Protein AF-A0A2W4BHL8-F1 (afdb_monomer_lite)

Organism: NCBI:txid1077675

Sequence (116 aa):
MKYELFATLYAEAQEYSNAEMYISERGWQEWMNNYPEKQLGHILSSIYDLAISSIKEIRESRKISRAAFSRMYNIPIRTLEDWDTEKRKIADYNKMLIAYTFFMNDFLGKGGEKNE

Secondary structure (DSSP, 8-state):
--HHHHHHHHHHHTT-SSHHHHHHTT---GGGGGS-HHHHHHHHHHHHHHHHS-HHHHHHHTT--HHHHHHHHT--HHHHHHHHTTSSPPPHHHHHHHHHHHHHHHHHHTT-----

pLDDT: mean 91.1, std 14.05, range [33.81, 98.19]

Radius of gyration: 15.28 Å; chains: 1; bounding box: 36×21×46 Å

Foldseek 3Di:
DDLVVLVVLLVQLLVDPDLVCSLVVPPDDPVCVVDDPVCSSVLSNLSNCLSPDFPVCLCVVVVHDLVNVCVVVVNDSVVVVCRVVVVDPDDSVVSSVVSVVSSCCVVVVVVPPPDD

Structure (mmCIF, N/CA/C/O backbone):
data_AF-A0A2W4BHL8-F1
#
_entry.id   AF-A0A2W4BHL8-F1
#
loop_
_atom_site.group_PDB
_atom_site.id
_atom_site.type_symbol
_atom_site.label_atom_id
_atom_site.label_alt_id
_atom_site.label_comp_id
_atom_site.label_asym_id
_atom_site.label_entity_id
_atom_site.label_seq_id
_atom_site.pdbx_PDB_ins_code
_atom_site.Cartn_x
_atom_site.Cartn_y
_atom_site.Cartn_z
_atom_site.occupancy
_atom_site.B_iso_or_equiv
_atom_site.auth_seq_id
_atom_site.auth_comp_id
_atom_site.auth_asym_id
_atom_site.auth_atom_id
_atom_site.pdbx_PDB_model_num
ATOM 1 N N . MET A 1 1 ? 0.677 -6.159 -13.383 1.00 90.69 1 MET A N 1
ATOM 2 C CA . MET A 1 1 ? 1.855 -6.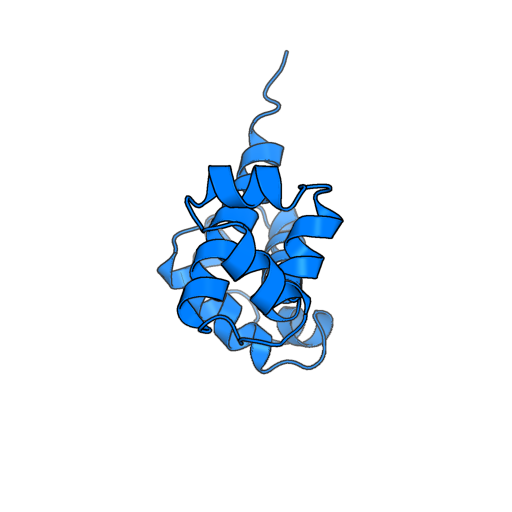747 -12.708 1.00 90.69 1 MET A CA 1
ATOM 3 C C . MET A 1 1 ? 1.463 -8.007 -11.958 1.00 90.69 1 MET A C 1
ATOM 5 O O . MET A 1 1 ? 0.404 -8.006 -11.341 1.00 90.69 1 MET A O 1
ATOM 9 N N . LYS A 1 2 ? 2.272 -9.075 -12.020 1.00 94.56 2 LYS A N 1
ATOM 10 C CA . LYS A 1 2 ? 2.059 -10.279 -11.193 1.00 94.56 2 LYS A CA 1
ATOM 11 C C . LYS A 1 2 ? 2.385 -9.982 -9.724 1.00 94.56 2 LYS A C 1
ATOM 13 O O . LYS A 1 2 ? 3.263 -9.163 -9.463 1.00 94.56 2 LYS A O 1
ATOM 18 N N . TYR A 1 3 ? 1.707 -10.661 -8.798 1.00 96.56 3 TYR A N 1
ATOM 19 C CA . TYR A 1 3 ? 1.900 -10.457 -7.358 1.00 96.56 3 TYR A CA 1
ATOM 20 C C . TYR A 1 3 ? 3.340 -10.719 -6.904 1.00 96.56 3 TYR A C 1
ATOM 22 O O . TYR A 1 3 ? 3.876 -9.920 -6.156 1.00 96.56 3 TYR A O 1
ATOM 30 N N . GLU A 1 4 ? 3.983 -11.780 -7.397 1.00 97.12 4 GLU A N 1
ATOM 31 C CA . GLU A 1 4 ? 5.368 -12.128 -7.032 1.00 97.12 4 GLU A CA 1
ATOM 32 C C . GLU A 1 4 ? 6.338 -10.975 -7.311 1.00 97.12 4 GLU A C 1
ATOM 34 O O . GLU A 1 4 ? 7.076 -10.557 -6.427 1.00 97.12 4 GLU A O 1
ATOM 39 N N . LEU A 1 5 ? 6.260 -10.396 -8.515 1.00 97.12 5 LEU A N 1
ATOM 40 C CA . LEU A 1 5 ? 7.067 -9.235 -8.880 1.00 97.12 5 LEU A CA 1
ATOM 41 C C . LEU A 1 5 ? 6.739 -8.026 -7.996 1.00 97.12 5 LEU A C 1
ATOM 43 O O . LEU A 1 5 ? 7.649 -7.369 -7.509 1.00 97.12 5 LEU A O 1
ATOM 47 N N . PHE A 1 6 ? 5.454 -7.746 -7.758 1.00 97.94 6 PHE A N 1
ATOM 48 C CA . PHE A 1 6 ? 5.060 -6.664 -6.855 1.00 97.94 6 PHE A CA 1
ATOM 49 C C . PHE A 1 6 ? 5.627 -6.867 -5.446 1.00 97.94 6 PHE A C 1
ATOM 51 O O . PHE A 1 6 ? 6.153 -5.924 -4.876 1.00 97.94 6 PHE A O 1
ATOM 58 N N . ALA A 1 7 ? 5.548 -8.081 -4.898 1.00 98.19 7 ALA A N 1
ATOM 59 C CA . ALA A 1 7 ? 6.024 -8.400 -3.558 1.00 98.19 7 ALA A CA 1
ATOM 60 C C . ALA A 1 7 ? 7.540 -8.195 -3.430 1.00 98.19 7 ALA A C 1
ATOM 62 O O . ALA A 1 7 ? 7.987 -7.602 -2.452 1.00 98.19 7 ALA A O 1
ATOM 63 N N . THR A 1 8 ? 8.318 -8.609 -4.436 1.00 97.88 8 THR A N 1
ATOM 64 C CA . THR A 1 8 ? 9.761 -8.330 -4.497 1.00 97.88 8 THR A CA 1
ATOM 65 C C . THR A 1 8 ? 10.033 -6.828 -4.526 1.00 97.88 8 THR A C 1
ATOM 67 O O . THR A 1 8 ? 10.762 -6.323 -3.679 1.00 97.88 8 THR A O 1
ATOM 70 N N . LEU A 1 9 ? 9.395 -6.098 -5.447 1.00 97.62 9 LEU A N 1
ATOM 71 C CA . LEU A 1 9 ? 9.578 -4.651 -5.588 1.00 97.62 9 LEU A CA 1
ATOM 72 C C . LEU A 1 9 ? 9.163 -3.885 -4.324 1.00 97.62 9 LEU A C 1
ATOM 74 O O . LEU A 1 9 ? 9.819 -2.910 -3.962 1.00 97.62 9 LEU A O 1
ATOM 78 N N . TYR A 1 10 ? 8.087 -4.325 -3.673 1.00 98.12 10 TYR A N 1
ATOM 79 C CA . TYR A 1 10 ? 7.559 -3.768 -2.433 1.00 98.12 10 TYR A CA 1
ATOM 80 C C . TYR A 1 10 ? 8.531 -3.987 -1.274 1.00 98.12 10 TYR A C 1
ATOM 82 O O . TYR A 1 10 ? 8.825 -3.036 -0.563 1.00 98.12 10 TYR A O 1
ATOM 90 N N . ALA A 1 11 ? 9.043 -5.209 -1.094 1.00 97.62 11 ALA A N 1
ATOM 91 C CA . ALA A 1 11 ? 9.997 -5.519 -0.031 1.00 97.62 11 ALA A CA 1
ATOM 92 C C . ALA A 1 11 ? 11.301 -4.734 -0.214 1.00 97.62 11 ALA A C 1
ATOM 94 O O . ALA A 1 11 ? 11.771 -4.101 0.724 1.00 97.62 11 ALA A O 1
ATOM 95 N N . GLU A 1 12 ? 11.828 -4.693 -1.440 1.00 96.75 12 GLU A N 1
ATOM 96 C CA . GLU A 1 12 ? 13.012 -3.895 -1.766 1.00 96.75 12 GLU A CA 1
ATOM 97 C C . GLU A 1 12 ? 12.786 -2.414 -1.452 1.00 96.75 12 GLU A C 1
ATOM 99 O O . GLU A 1 12 ? 13.661 -1.790 -0.872 1.00 96.75 12 GLU A O 1
ATOM 104 N N . ALA A 1 13 ? 11.610 -1.854 -1.759 1.00 97.56 13 ALA A N 1
ATOM 105 C CA . ALA A 1 13 ? 11.305 -0.452 -1.473 1.00 97.56 13 ALA A CA 1
ATOM 106 C C . ALA A 1 13 ? 11.388 -0.092 0.020 1.00 97.56 13 ALA A C 1
ATOM 108 O O . ALA A 1 13 ? 11.686 1.056 0.342 1.00 97.56 13 ALA A O 1
ATOM 109 N N . GLN A 1 14 ? 11.156 -1.048 0.927 1.00 96.31 14 GLN A N 1
ATOM 110 C CA . GLN A 1 14 ? 11.241 -0.816 2.374 1.00 96.31 14 GLN A CA 1
ATOM 111 C C . GLN A 1 14 ? 12.682 -0.617 2.868 1.00 96.31 14 GLN A C 1
ATOM 113 O O . GLN A 1 14 ? 12.871 -0.065 3.949 1.00 96.31 14 GLN A O 1
ATOM 118 N N . GLU A 1 15 ? 13.680 -1.023 2.080 1.00 96.06 15 GLU A N 1
ATOM 119 C CA . GLU A 1 15 ? 15.107 -0.865 2.395 1.00 96.06 15 GLU A CA 1
ATOM 120 C C . GLU A 1 15 ? 15.654 0.517 1.994 1.00 96.06 15 GLU A C 1
ATOM 122 O O . GLU A 1 15 ? 16.781 0.876 2.337 1.00 96.06 15 GLU A O 1
ATOM 127 N N . TYR A 1 16 ? 14.860 1.316 1.275 1.00 95.88 16 TYR A N 1
ATOM 128 C CA . TYR A 1 16 ? 15.252 2.636 0.792 1.00 95.88 16 TYR A CA 1
ATOM 129 C C . TYR A 1 16 ? 14.668 3.757 1.651 1.00 95.88 16 TYR A C 1
ATOM 131 O O . TYR A 1 16 ? 13.541 3.692 2.132 1.00 95.88 16 TYR A O 1
ATOM 139 N N . SER A 1 17 ? 15.435 4.840 1.796 1.00 92.38 17 SER A N 1
ATOM 140 C CA . SER A 1 17 ? 15.013 6.027 2.555 1.00 92.38 17 SER A CA 1
ATOM 141 C C . SER A 1 17 ? 14.111 6.981 1.765 1.00 92.38 17 SER A C 1
ATOM 143 O O . SER A 1 17 ? 13.411 7.801 2.361 1.00 92.38 17 SER A O 1
ATOM 145 N N . ASN A 1 18 ? 14.156 6.922 0.431 1.00 94.75 18 ASN A N 1
ATOM 146 C CA . ASN A 1 18 ? 13.373 7.775 -0.457 1.00 94.75 18 ASN A CA 1
ATOM 147 C C . ASN A 1 18 ? 13.136 7.109 -1.826 1.00 94.75 18 ASN A C 1
ATOM 149 O O . ASN A 1 18 ? 13.904 6.247 -2.261 1.00 94.75 18 ASN A O 1
ATOM 153 N N . ALA A 1 19 ? 12.081 7.554 -2.515 1.00 94.81 19 ALA A N 1
ATOM 154 C CA . ALA A 1 19 ? 11.664 7.009 -3.805 1.00 94.81 19 ALA A CA 1
ATOM 155 C C . ALA A 1 19 ? 12.699 7.229 -4.921 1.00 94.81 19 ALA A C 1
ATOM 157 O O . ALA A 1 19 ? 12.844 6.383 -5.799 1.00 94.81 19 ALA A O 1
ATOM 158 N N . GLU A 1 20 ? 13.425 8.348 -4.901 1.00 94.69 20 GLU A N 1
ATOM 159 C CA . GLU A 1 20 ? 14.403 8.685 -5.941 1.00 94.69 20 GLU A CA 1
ATOM 160 C C . GLU A 1 20 ? 15.578 7.699 -5.945 1.00 94.69 20 GLU A C 1
ATOM 162 O O . GLU A 1 20 ? 15.948 7.178 -6.999 1.00 94.69 20 GLU A O 1
ATOM 167 N N . MET A 1 21 ? 16.105 7.361 -4.766 1.00 95.00 21 MET A N 1
ATOM 168 C CA . MET A 1 21 ? 17.152 6.349 -4.604 1.00 95.00 21 MET A CA 1
ATOM 169 C C . MET A 1 21 ? 16.655 4.965 -5.047 1.00 95.00 21 MET A C 1
ATOM 171 O O . MET A 1 21 ? 17.313 4.297 -5.840 1.00 95.00 21 MET A O 1
ATOM 175 N N . TYR A 1 22 ? 15.443 4.582 -4.630 1.00 96.50 22 TYR A N 1
ATOM 176 C CA . TYR A 1 22 ? 14.810 3.316 -5.023 1.00 96.50 22 TYR A CA 1
ATOM 177 C C . TYR A 1 22 ? 14.640 3.168 -6.546 1.00 96.50 22 TYR A C 1
ATOM 179 O O . TYR A 1 22 ? 14.814 2.080 -7.100 1.00 96.50 22 TYR A O 1
ATOM 187 N N . ILE A 1 23 ? 14.280 4.256 -7.233 1.00 95.00 23 ILE A N 1
ATOM 188 C CA . ILE A 1 23 ? 14.069 4.265 -8.685 1.00 95.00 23 ILE A CA 1
ATOM 189 C C . ILE A 1 23 ? 15.404 4.285 -9.437 1.00 95.00 23 ILE A C 1
ATOM 191 O O . ILE A 1 23 ? 15.570 3.538 -10.400 1.00 95.00 23 ILE A O 1
ATOM 195 N N . SER A 1 24 ? 16.343 5.136 -9.019 1.00 91.94 24 SER A N 1
ATOM 196 C CA . SER A 1 24 ? 17.595 5.367 -9.750 1.00 91.94 24 SER A CA 1
ATOM 197 C C . SER A 1 24 ? 18.573 4.194 -9.666 1.00 91.94 24 SER A C 1
ATOM 199 O O . SER A 1 24 ? 19.184 3.850 -10.677 1.00 91.94 24 SER A O 1
ATOM 201 N N . GLU A 1 25 ? 18.689 3.531 -8.512 1.00 93.31 25 GLU A N 1
ATOM 202 C CA . GLU A 1 25 ? 19.647 2.431 -8.321 1.00 93.31 25 GLU A CA 1
ATOM 203 C C . GLU A 1 25 ? 19.239 1.118 -9.005 1.00 93.31 25 GLU A C 1
ATOM 205 O O . GLU A 1 25 ? 20.083 0.255 -9.245 1.00 93.31 25 GLU A O 1
ATOM 210 N N . ARG A 1 26 ? 17.958 0.952 -9.355 1.00 91.12 26 ARG A N 1
ATOM 211 C CA . ARG A 1 26 ? 17.434 -0.308 -9.906 1.00 91.12 26 ARG A CA 1
ATOM 212 C C . ARG A 1 26 ? 17.947 -0.628 -11.313 1.00 91.12 26 ARG A C 1
ATOM 214 O O . ARG A 1 26 ? 18.114 -1.802 -11.646 1.00 91.12 26 ARG A O 1
ATOM 221 N N . GLY A 1 27 ? 18.142 0.396 -12.144 1.00 91.06 27 GLY A N 1
ATOM 222 C CA . GLY A 1 27 ? 18.435 0.229 -13.571 1.00 91.06 27 GLY A CA 1
ATOM 223 C C . GLY A 1 27 ? 17.318 -0.478 -14.360 1.00 91.06 27 GLY A C 1
ATOM 224 O O . GLY A 1 27 ? 16.221 -0.718 -13.853 1.00 91.06 27 GLY A O 1
ATOM 225 N N . TRP A 1 28 ? 17.591 -0.803 -15.630 1.00 93.50 28 TRP A N 1
ATOM 226 C CA . TRP A 1 28 ? 16.643 -1.517 -16.497 1.00 93.50 28 TRP A CA 1
ATOM 227 C C . TRP A 1 28 ? 16.557 -3.006 -16.137 1.00 93.50 28 TRP A C 1
ATOM 229 O O . TRP A 1 28 ? 17.578 -3.657 -15.924 1.00 93.50 28 TRP A O 1
ATOM 239 N N . GLN A 1 29 ? 15.345 -3.565 -16.113 1.00 94.31 29 GLN A N 1
ATOM 240 C CA . GLN A 1 29 ? 15.090 -4.977 -15.800 1.00 94.31 29 GLN A CA 1
ATOM 241 C C . GLN A 1 29 ? 14.103 -5.589 -16.804 1.00 94.31 29 GLN A C 1
ATOM 243 O O . GLN A 1 29 ? 13.211 -4.904 -17.292 1.00 94.31 29 GLN A O 1
ATOM 248 N N . GLU A 1 30 ? 14.196 -6.896 -17.066 1.00 95.06 30 GLU A N 1
ATOM 249 C CA . GLU A 1 30 ? 13.383 -7.584 -18.090 1.00 95.06 30 GLU A CA 1
ATOM 250 C C . GLU A 1 30 ? 11.870 -7.376 -17.946 1.00 95.06 30 GLU A C 1
ATOM 252 O O . GLU A 1 30 ? 11.142 -7.259 -18.932 1.00 95.06 30 GLU A O 1
ATOM 257 N N . TRP A 1 31 ? 11.363 -7.289 -16.714 1.00 94.69 31 TRP A N 1
ATOM 258 C CA . TRP A 1 31 ? 9.935 -7.073 -16.499 1.00 94.69 31 TRP A CA 1
ATOM 259 C C . TRP A 1 31 ? 9.458 -5.702 -16.997 1.00 94.69 31 TRP A C 1
ATOM 261 O O . TRP A 1 31 ? 8.272 -5.576 -17.316 1.00 94.69 31 TRP A O 1
ATOM 271 N N . MET A 1 32 ? 10.351 -4.707 -17.085 1.00 95.19 32 MET A N 1
ATOM 272 C CA . MET A 1 32 ? 10.050 -3.347 -17.544 1.00 95.19 32 MET A CA 1
ATOM 273 C C . MET A 1 32 ? 9.627 -3.326 -19.012 1.00 95.19 32 MET A C 1
ATOM 275 O O . MET A 1 32 ? 8.768 -2.530 -19.374 1.00 95.19 32 MET A O 1
ATOM 279 N N . ASN A 1 33 ? 10.109 -4.282 -19.815 1.00 95.00 33 ASN A N 1
ATOM 280 C CA . ASN A 1 33 ? 9.715 -4.462 -21.217 1.00 95.00 33 ASN A CA 1
ATOM 281 C C . ASN A 1 33 ? 8.198 -4.696 -21.392 1.00 95.00 33 ASN A C 1
ATOM 283 O O . ASN A 1 33 ? 7.663 -4.518 -22.482 1.00 95.00 33 ASN A O 1
ATOM 287 N N . ASN A 1 34 ? 7.487 -5.086 -20.325 1.00 93.81 34 ASN A N 1
ATOM 288 C CA . ASN A 1 34 ? 6.038 -5.308 -20.351 1.00 93.81 34 ASN A CA 1
ATOM 289 C C . ASN A 1 34 ? 5.211 -4.034 -20.103 1.00 93.81 34 ASN A C 1
ATOM 291 O O . ASN A 1 34 ? 3.982 -4.110 -20.065 1.00 93.81 34 ASN A O 1
ATOM 295 N N . TYR A 1 35 ? 5.857 -2.885 -19.891 1.00 91.75 35 TYR A N 1
ATOM 296 C CA . TYR A 1 35 ? 5.199 -1.618 -19.585 1.00 91.75 35 TYR A CA 1
ATOM 297 C C . TYR A 1 35 ? 5.760 -0.486 -20.454 1.00 91.75 35 TYR A C 1
ATOM 299 O O . TYR A 1 35 ? 6.932 -0.512 -20.822 1.00 91.75 35 TYR A O 1
ATOM 307 N N . PRO A 1 36 ? 4.961 0.550 -20.765 1.00 92.88 36 PRO A N 1
ATOM 308 C CA . PRO A 1 36 ? 5.481 1.743 -21.422 1.00 92.88 36 PRO A CA 1
ATOM 309 C C . PRO A 1 36 ? 6.543 2.428 -20.555 1.00 92.88 36 PRO A C 1
ATOM 311 O O . PRO A 1 36 ? 6.284 2.700 -19.384 1.00 92.88 36 PRO A O 1
ATOM 314 N N . GLU A 1 37 ? 7.684 2.798 -21.141 1.00 91.12 37 GLU A N 1
ATOM 315 C CA . GLU A 1 37 ? 8.8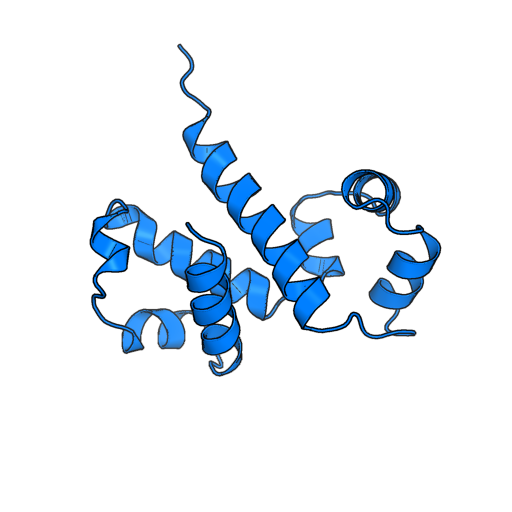05 3.442 -20.434 1.00 91.12 37 GLU A CA 1
ATOM 316 C C . GLU A 1 37 ? 8.358 4.660 -19.610 1.00 91.12 37 GLU A C 1
ATOM 318 O O . GLU A 1 37 ? 8.663 4.779 -18.424 1.00 91.12 37 GLU A O 1
ATOM 323 N N . LYS A 1 38 ? 7.493 5.497 -20.197 1.00 91.25 38 LYS A N 1
ATOM 324 C CA . LYS A 1 38 ? 6.899 6.675 -19.543 1.00 91.25 38 LYS A CA 1
ATOM 325 C C . LYS A 1 38 ? 6.092 6.371 -18.269 1.00 91.25 38 LYS A C 1
ATOM 327 O O . LYS A 1 38 ? 5.799 7.285 -17.507 1.00 91.25 38 LYS A O 1
ATOM 332 N N . GLN A 1 39 ? 5.670 5.123 -18.054 1.00 91.88 39 GLN A N 1
ATOM 333 C CA . GLN A 1 39 ? 4.915 4.700 -16.870 1.00 91.88 39 GLN A CA 1
ATOM 334 C C . GLN A 1 39 ? 5.802 4.068 -15.793 1.00 91.88 39 GLN A C 1
ATOM 336 O O . GLN A 1 39 ? 5.360 3.973 -14.650 1.00 91.88 39 GLN A O 1
ATOM 341 N N . LEU A 1 40 ? 7.034 3.657 -16.111 1.00 93.31 40 LEU A N 1
ATOM 342 C CA . LEU A 1 40 ? 7.893 2.906 -15.188 1.00 93.31 40 LEU A CA 1
ATOM 343 C C . LEU A 1 40 ? 8.196 3.686 -13.906 1.00 93.31 40 LEU A C 1
ATOM 345 O O . LEU A 1 40 ? 8.031 3.145 -12.814 1.00 93.31 40 LEU A O 1
ATOM 349 N N . GLY A 1 41 ? 8.546 4.971 -14.026 1.00 93.50 41 GLY A N 1
ATOM 350 C CA . GLY A 1 41 ? 8.784 5.832 -12.863 1.00 93.50 41 GLY A CA 1
ATOM 351 C C . GLY A 1 41 ? 7.554 5.942 -11.958 1.00 93.50 41 GLY A C 1
ATOM 352 O O . GLY A 1 41 ? 7.661 5.806 -10.742 1.00 93.50 41 GLY A O 1
ATOM 353 N N . HIS A 1 42 ? 6.362 6.083 -12.545 1.00 93.38 42 HIS A N 1
ATOM 354 C CA . HIS A 1 42 ? 5.108 6.117 -11.789 1.00 93.38 42 HIS A CA 1
ATOM 355 C C . HIS A 1 42 ? 4.781 4.779 -11.121 1.00 93.38 42 HIS A C 1
ATOM 357 O O . HIS A 1 42 ? 4.301 4.774 -9.989 1.00 93.38 42 HIS A O 1
ATOM 363 N N . ILE A 1 43 ? 5.035 3.653 -11.795 1.00 94.94 43 ILE A N 1
ATOM 364 C CA . ILE A 1 43 ? 4.841 2.310 -11.235 1.00 94.94 43 ILE A CA 1
ATOM 365 C C . ILE A 1 43 ? 5.722 2.128 -9.999 1.00 94.94 43 ILE A C 1
ATOM 367 O O . ILE A 1 43 ? 5.216 1.760 -8.941 1.00 94.94 43 ILE A O 1
ATOM 371 N N . LEU A 1 44 ? 7.017 2.425 -10.124 1.00 96.00 44 LEU A N 1
ATOM 372 C CA . LEU A 1 44 ? 7.979 2.275 -9.035 1.00 96.00 44 LEU A CA 1
ATOM 373 C C . LEU A 1 44 ? 7.678 3.236 -7.880 1.00 96.00 44 LEU A C 1
ATOM 375 O O . LEU A 1 44 ? 7.632 2.799 -6.734 1.00 96.00 44 LEU A O 1
ATOM 379 N N . SER A 1 45 ? 7.378 4.505 -8.172 1.00 95.69 45 SER A N 1
ATOM 380 C CA . SER A 1 45 ? 6.961 5.473 -7.149 1.00 95.69 45 SER A CA 1
ATOM 381 C C . SER A 1 45 ? 5.706 5.007 -6.411 1.00 95.69 45 SER A C 1
ATOM 383 O O . SER A 1 45 ? 5.664 5.057 -5.190 1.00 95.69 45 SER A O 1
ATOM 385 N N . SER A 1 46 ? 4.708 4.481 -7.129 1.00 95.69 46 SER A N 1
ATOM 386 C CA . SER A 1 46 ? 3.470 3.992 -6.504 1.00 95.69 46 SER A CA 1
ATOM 387 C C . SER A 1 46 ? 3.726 2.794 -5.587 1.00 95.69 46 SER A C 1
ATOM 389 O O . SER A 1 46 ? 3.119 2.696 -4.523 1.00 95.69 46 SER A O 1
ATOM 391 N N . ILE A 1 47 ? 4.613 1.874 -5.985 1.00 97.06 47 ILE A N 1
ATOM 392 C CA . ILE A 1 47 ? 5.012 0.733 -5.148 1.00 97.06 47 ILE A CA 1
ATOM 393 C C . ILE A 1 47 ? 5.734 1.223 -3.893 1.00 97.06 47 ILE A C 1
ATOM 395 O O . ILE A 1 47 ? 5.405 0.767 -2.799 1.00 97.06 47 ILE A O 1
ATOM 399 N N . TYR A 1 48 ? 6.661 2.171 -4.041 1.00 97.62 48 TYR A N 1
ATOM 400 C CA . TYR A 1 48 ? 7.372 2.772 -2.919 1.00 97.62 48 TYR A CA 1
ATOM 401 C C . TYR A 1 48 ? 6.407 3.431 -1.926 1.00 97.62 48 TYR A C 1
ATOM 403 O O . TYR A 1 48 ? 6.421 3.099 -0.741 1.00 97.62 48 TYR A O 1
ATOM 411 N N . ASP A 1 49 ? 5.501 4.285 -2.412 1.00 96.88 49 ASP A N 1
ATOM 412 C CA . ASP A 1 49 ? 4.524 4.984 -1.572 1.00 96.88 49 ASP A CA 1
ATOM 413 C C . ASP A 1 49 ? 3.646 3.997 -0.793 1.00 96.88 49 ASP A C 1
ATOM 415 O O . ASP A 1 49 ? 3.390 4.178 0.398 1.00 96.88 49 ASP A O 1
ATOM 419 N N . LEU A 1 50 ? 3.214 2.912 -1.440 1.00 97.38 50 LEU A N 1
ATOM 420 C CA . LEU A 1 50 ? 2.453 1.841 -0.797 1.00 97.38 50 LEU A CA 1
ATOM 421 C C . LEU A 1 50 ? 3.280 1.069 0.244 1.00 97.38 50 LEU A C 1
ATOM 423 O O . LEU A 1 50 ? 2.725 0.639 1.258 1.00 97.38 50 LEU A O 1
ATOM 427 N N . ALA A 1 51 ? 4.580 0.884 0.009 1.00 97.50 51 ALA A N 1
ATOM 428 C CA . ALA A 1 51 ? 5.476 0.173 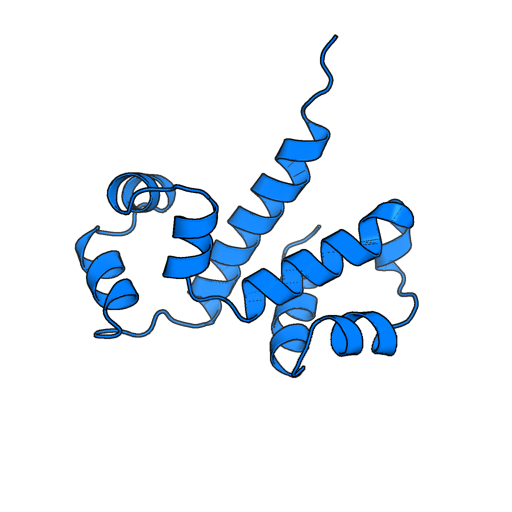0.917 1.00 97.50 51 ALA A CA 1
ATOM 429 C C . ALA A 1 51 ? 5.682 0.925 2.233 1.00 97.50 51 ALA A C 1
ATOM 431 O O . ALA A 1 51 ? 5.545 0.338 3.319 1.00 97.50 51 ALA A O 1
ATOM 432 N N . ILE A 1 52 ? 5.924 2.234 2.140 1.00 96.69 52 ILE A N 1
ATOM 433 C CA . ILE A 1 52 ? 6.209 3.077 3.303 1.00 96.69 52 ILE A CA 1
ATOM 434 C C . ILE A 1 52 ? 4.945 3.527 4.050 1.00 96.69 52 ILE A C 1
ATOM 436 O O . ILE A 1 52 ? 4.979 3.665 5.270 1.00 96.69 52 ILE A O 1
ATOM 440 N N . SER A 1 53 ? 3.808 3.676 3.362 1.00 95.75 53 SER A N 1
ATOM 441 C CA . SER A 1 53 ? 2.568 4.183 3.968 1.00 95.75 53 SER A CA 1
ATOM 442 C C . SER A 1 53 ? 1.876 3.141 4.843 1.00 95.75 53 SER A C 1
ATOM 444 O O . SER A 1 53 ? 1.843 1.950 4.532 1.00 95.75 53 SER A O 1
ATOM 446 N N . SER A 1 54 ? 1.250 3.564 5.933 1.00 94.75 54 SER A N 1
ATOM 447 C CA . SER A 1 54 ? 0.325 2.743 6.718 1.00 94.75 54 SER A CA 1
ATOM 448 C C . SER A 1 54 ? -0.958 2.420 5.934 1.00 94.75 54 SER A C 1
ATOM 450 O O . SER A 1 54 ? -1.349 3.127 5.004 1.00 94.75 54 SER A O 1
ATOM 452 N N . ILE A 1 55 ? -1.686 1.371 6.342 1.00 94.69 55 ILE A N 1
ATOM 453 C CA . ILE A 1 55 ? -3.000 1.052 5.746 1.00 94.69 55 ILE A CA 1
ATOM 454 C C . ILE A 1 55 ? -3.983 2.221 5.891 1.00 94.69 55 ILE A C 1
ATOM 456 O O . ILE A 1 55 ? -4.791 2.461 4.991 1.00 94.69 55 ILE A O 1
ATOM 460 N N . LYS A 1 56 ? -3.892 2.969 6.993 1.00 95.19 56 LYS A N 1
ATOM 461 C CA . LYS A 1 56 ? -4.703 4.160 7.234 1.00 95.19 56 LYS A CA 1
ATOM 462 C C . LYS A 1 56 ? -4.450 5.230 6.172 1.00 95.19 56 LYS A C 1
ATOM 464 O O . LYS A 1 56 ? -5.403 5.688 5.548 1.00 95.19 56 LYS A O 1
ATOM 469 N N . GLU A 1 57 ? -3.191 5.573 5.919 1.00 96.19 57 GLU A N 1
ATOM 470 C CA . GLU A 1 57 ? -2.806 6.585 4.922 1.00 96.19 57 GLU A CA 1
ATOM 471 C C . GLU A 1 57 ? -3.189 6.156 3.499 1.00 96.19 57 GLU A C 1
ATOM 473 O O . GLU A 1 57 ? -3.760 6.938 2.733 1.00 96.19 57 GLU A O 1
ATOM 478 N N . ILE A 1 58 ? -2.972 4.881 3.154 1.00 95.50 58 ILE A N 1
ATOM 479 C CA . ILE A 1 58 ? -3.383 4.304 1.862 1.00 95.50 58 ILE A CA 1
ATOM 480 C C . ILE A 1 58 ? -4.904 4.418 1.674 1.00 95.50 58 ILE A C 1
ATOM 482 O O . ILE A 1 58 ? -5.386 4.795 0.602 1.00 95.50 58 ILE A O 1
ATOM 486 N N . ARG A 1 59 ? -5.678 4.125 2.721 1.00 94.75 59 ARG A N 1
ATOM 487 C CA . ARG A 1 59 ? -7.141 4.219 2.712 1.00 94.75 59 ARG A CA 1
ATOM 488 C C . ARG A 1 59 ? -7.617 5.675 2.601 1.00 94.75 59 ARG A C 1
ATOM 490 O O . ARG A 1 59 ? -8.524 5.970 1.820 1.00 94.75 59 ARG A O 1
ATOM 497 N N . GLU A 1 60 ? -7.038 6.577 3.388 1.00 95.38 60 GLU A N 1
ATOM 498 C CA . GLU A 1 60 ? -7.460 7.981 3.490 1.00 95.38 60 GLU A CA 1
ATOM 499 C C . GLU A 1 60 ? -7.101 8.794 2.245 1.00 95.38 60 GLU A C 1
ATOM 501 O O . GLU A 1 60 ? -7.944 9.552 1.762 1.00 95.38 60 GLU A O 1
ATOM 506 N N . SER A 1 61 ? -5.930 8.555 1.646 1.00 94.44 61 SER A N 1
ATOM 507 C CA . SER A 1 61 ? -5.540 9.153 0.356 1.00 94.44 61 SER A CA 1
ATOM 508 C C . SER A 1 61 ? -6.525 8.835 -0.777 1.00 94.44 61 SER A C 1
ATOM 510 O O . SER A 1 61 ? -6.718 9.647 -1.679 1.00 94.44 61 SER A O 1
ATOM 512 N N . ARG A 1 62 ? -7.223 7.695 -0.696 1.00 92.69 62 ARG A N 1
ATOM 513 C CA . ARG A 1 62 ? -8.264 7.268 -1.650 1.00 92.69 62 ARG A CA 1
ATOM 514 C C . ARG A 1 62 ? -9.683 7.630 -1.205 1.00 92.69 62 ARG A C 1
ATOM 516 O O . ARG A 1 62 ? -10.649 7.207 -1.831 1.00 92.69 62 ARG A O 1
ATOM 523 N N . LYS A 1 63 ? -9.828 8.407 -0.124 1.00 95.38 63 LYS A N 1
ATOM 524 C CA . LYS A 1 63 ? -11.116 8.823 0.462 1.00 95.38 63 LYS A CA 1
ATOM 525 C C . LYS A 1 63 ? -12.032 7.642 0.817 1.00 95.38 63 LYS A C 1
ATOM 527 O O . LYS A 1 63 ? -13.257 7.761 0.800 1.00 95.38 63 LYS A O 1
ATOM 532 N N . ILE A 1 64 ? -11.450 6.496 1.168 1.00 95.56 64 ILE A N 1
ATOM 533 C CA . ILE A 1 64 ? -12.203 5.299 1.545 1.00 95.56 64 ILE A CA 1
ATOM 534 C C . ILE A 1 64 ? -12.510 5.360 3.045 1.00 95.56 64 ILE A C 1
ATOM 536 O O . ILE A 1 64 ? -11.622 5.482 3.892 1.00 95.56 64 ILE A O 1
ATOM 540 N N . SER A 1 65 ? -13.786 5.250 3.412 1.00 96.12 65 SER A N 1
ATOM 541 C CA . SER A 1 65 ? -14.172 5.163 4.823 1.00 96.12 65 SER A CA 1
ATOM 542 C C . SER A 1 65 ? -13.790 3.803 5.419 1.00 96.12 65 SER A C 1
ATOM 544 O O . SER A 1 65 ? -13.764 2.791 4.716 1.00 96.12 65 SER A O 1
ATOM 546 N N . ARG A 1 66 ? -13.560 3.735 6.739 1.00 95.69 66 ARG A N 1
ATOM 547 C CA . ARG A 1 66 ? -13.345 2.455 7.448 1.00 95.69 66 ARG A CA 1
ATOM 548 C C . ARG A 1 66 ? -14.460 1.440 7.168 1.00 95.69 66 ARG A C 1
ATOM 550 O O . ARG A 1 66 ? -14.180 0.270 6.936 1.00 95.69 66 ARG A O 1
ATOM 557 N N . ALA A 1 67 ? -15.715 1.890 7.122 1.00 96.19 67 ALA A N 1
ATOM 558 C CA . ALA A 1 67 ? -16.854 1.024 6.823 1.00 96.19 67 ALA A CA 1
ATOM 559 C C . ALA A 1 67 ? -16.815 0.466 5.388 1.00 96.19 67 ALA A C 1
ATOM 561 O O . ALA A 1 67 ? -17.135 -0.701 5.176 1.00 96.19 67 ALA A O 1
ATOM 562 N N . ALA A 1 68 ? -16.409 1.274 4.403 1.00 96.31 68 ALA A N 1
ATOM 563 C CA . ALA A 1 68 ? -16.237 0.808 3.028 1.00 96.31 68 ALA A CA 1
ATOM 564 C C . ALA A 1 68 ? -15.074 -0.187 2.909 1.00 96.31 68 ALA A C 1
ATOM 566 O O . ALA A 1 68 ? -15.235 -1.238 2.296 1.00 96.31 68 ALA A O 1
ATOM 567 N N . PHE A 1 69 ? -13.944 0.100 3.559 1.00 96.56 69 PHE A N 1
ATOM 568 C CA . PHE A 1 69 ? -12.786 -0.793 3.597 1.00 96.56 69 PHE A CA 1
ATOM 569 C C . PHE A 1 69 ? -13.114 -2.144 4.248 1.00 96.56 69 PHE A C 1
ATOM 571 O O . PHE A 1 69 ? -12.744 -3.194 3.731 1.00 96.56 69 PHE A O 1
ATOM 578 N N . SER A 1 70 ? -13.862 -2.120 5.355 1.00 97.19 70 SER A N 1
ATOM 579 C CA . SER A 1 70 ? -14.331 -3.322 6.047 1.00 97.19 70 SER A CA 1
ATOM 580 C C . SER A 1 70 ? -15.132 -4.235 5.121 1.00 97.19 70 SER A C 1
ATOM 582 O O . SER A 1 70 ? -14.847 -5.428 5.054 1.00 97.19 70 SER A O 1
ATOM 584 N N . ARG A 1 71 ? -16.072 -3.672 4.351 1.00 97.25 71 ARG A N 1
ATOM 585 C CA . ARG A 1 71 ? -16.846 -4.428 3.355 1.00 97.25 71 ARG A CA 1
ATOM 586 C C . ARG A 1 71 ? -15.981 -4.935 2.202 1.00 97.25 71 ARG A C 1
ATOM 588 O O . ARG A 1 71 ? -16.171 -6.063 1.772 1.00 97.25 71 ARG A O 1
ATOM 595 N N . MET A 1 72 ? -15.039 -4.120 1.726 1.00 94.69 72 MET A N 1
ATOM 596 C CA . MET A 1 72 ? -14.163 -4.454 0.597 1.00 94.69 72 MET A CA 1
ATOM 597 C C . MET A 1 72 ? -13.296 -5.687 0.874 1.00 94.69 72 MET A C 1
ATOM 599 O O . MET A 1 72 ? -13.175 -6.550 0.013 1.00 94.69 72 MET A O 1
ATOM 603 N N . TYR A 1 73 ? -12.717 -5.775 2.072 1.00 95.69 73 TYR A N 1
ATOM 604 C CA . TYR A 1 73 ? -11.783 -6.847 2.432 1.00 95.69 73 TYR A CA 1
ATOM 605 C C . TYR A 1 73 ? -12.374 -7.884 3.390 1.00 95.69 73 TYR A C 1
ATOM 607 O O . TYR A 1 73 ? -11.663 -8.782 3.832 1.00 95.69 73 TYR A O 1
ATOM 615 N N . ASN A 1 74 ? -13.659 -7.759 3.733 1.00 96.44 74 ASN A N 1
ATOM 616 C CA . ASN A 1 74 ? -14.325 -8.579 4.744 1.00 96.44 74 ASN A CA 1
ATOM 617 C C . ASN A 1 74 ? -13.562 -8.610 6.090 1.00 96.44 74 ASN A C 1
ATOM 619 O O . ASN A 1 74 ? -13.447 -9.644 6.747 1.00 96.44 74 ASN A O 1
ATOM 623 N N . ILE A 1 75 ? -13.015 -7.457 6.493 1.00 96.19 75 ILE A N 1
ATOM 624 C CA . ILE A 1 75 ? -12.276 -7.280 7.750 1.00 96.19 75 ILE A CA 1
ATOM 625 C C . ILE A 1 75 ? -13.195 -6.574 8.749 1.00 96.19 75 ILE A C 1
ATOM 627 O O . ILE A 1 75 ? -13.751 -5.528 8.403 1.00 96.19 75 ILE A O 1
ATOM 631 N N . PRO A 1 76 ? -13.359 -7.068 9.989 1.00 97.44 76 PRO A N 1
ATOM 632 C CA . PRO A 1 76 ? -14.179 -6.393 10.990 1.00 97.44 76 PRO A CA 1
ATOM 633 C C . PRO A 1 76 ? -13.741 -4.939 11.216 1.00 97.44 76 PRO A C 1
ATOM 635 O O . PRO A 1 76 ? -12.552 -4.665 11.375 1.00 97.44 76 PRO A O 1
ATOM 638 N N . ILE A 1 77 ? -14.699 -4.006 11.302 1.00 96.94 77 ILE A N 1
ATOM 639 C CA . ILE A 1 77 ? -14.410 -2.574 11.537 1.00 96.94 77 ILE A CA 1
ATOM 640 C C . ILE A 1 77 ? -13.519 -2.374 12.769 1.00 96.94 77 ILE A C 1
ATOM 642 O O . ILE A 1 77 ? -12.590 -1.574 12.724 1.00 96.94 77 ILE A O 1
ATOM 646 N N . ARG A 1 78 ? -13.744 -3.149 13.836 1.00 96.88 78 ARG A N 1
ATOM 647 C CA . ARG A 1 78 ? -12.936 -3.099 15.062 1.00 96.88 78 ARG A CA 1
ATOM 648 C C . ARG A 1 78 ? -11.460 -3.433 14.820 1.00 96.88 78 ARG A C 1
ATOM 650 O O . ARG A 1 78 ? -10.591 -2.812 15.413 1.00 96.88 78 ARG A O 1
ATOM 657 N N . THR A 1 79 ? -11.167 -4.372 13.922 1.00 96.44 79 THR A N 1
ATOM 658 C CA . THR A 1 79 ? -9.785 -4.695 13.538 1.00 96.44 79 THR A CA 1
ATOM 659 C C . THR A 1 79 ? -9.122 -3.518 12.827 1.00 96.44 79 THR A C 1
ATOM 661 O O . THR A 1 79 ? -7.963 -3.227 13.096 1.00 96.44 79 THR A O 1
ATOM 664 N N . LEU A 1 80 ? -9.862 -2.804 11.973 1.00 95.50 80 LEU A N 1
ATOM 665 C CA . LEU A 1 80 ? -9.359 -1.594 11.317 1.00 95.50 80 LEU A CA 1
ATOM 666 C C . LEU A 1 80 ? -9.122 -0.461 12.317 1.00 95.50 80 LEU A C 1
ATOM 668 O O . LEU A 1 80 ? -8.154 0.272 12.185 1.00 95.50 80 LEU A O 1
ATOM 672 N N . GLU A 1 81 ? -9.983 -0.318 13.325 1.00 95.06 81 GLU A N 1
ATOM 673 C CA . GLU A 1 81 ? -9.786 0.652 14.409 1.00 95.06 81 GLU A CA 1
ATOM 674 C C . GLU A 1 81 ? -8.531 0.354 15.227 1.00 95.06 81 GLU A C 1
ATOM 676 O O . GLU A 1 81 ? -7.767 1.269 15.532 1.00 95.06 81 GLU A O 1
ATOM 681 N N . ASP A 1 82 ? -8.291 -0.917 15.549 1.00 96.69 82 ASP A N 1
ATOM 682 C CA . ASP A 1 82 ? -7.084 -1.330 16.264 1.00 96.69 82 ASP A CA 1
ATOM 683 C C . ASP A 1 82 ? -5.814 -1.082 15.432 1.00 96.69 82 ASP A C 1
ATOM 685 O O . ASP A 1 82 ? -4.784 -0.722 16.000 1.00 96.69 82 ASP A O 1
ATOM 689 N N . TRP A 1 83 ? -5.884 -1.230 14.103 1.00 95.25 83 TRP A N 1
ATOM 690 C CA . TRP A 1 83 ? -4.787 -0.876 13.193 1.00 95.25 83 TRP A CA 1
ATOM 691 C C . TRP A 1 83 ? -4.582 0.641 13.095 1.00 95.25 83 TRP A C 1
ATOM 693 O O . TRP A 1 83 ? -3.458 1.109 13.240 1.00 95.25 83 TRP A O 1
ATOM 703 N N . ASP A 1 84 ? -5.655 1.414 12.904 1.00 92.44 84 ASP A N 1
ATOM 704 C CA . ASP A 1 84 ? -5.615 2.879 12.756 1.00 92.44 84 ASP A CA 1
ATOM 705 C C . ASP A 1 84 ? -5.152 3.599 14.038 1.00 92.44 84 ASP A C 1
ATOM 707 O O . ASP A 1 84 ? -4.697 4.742 13.970 1.00 92.44 84 ASP A O 1
ATOM 711 N N . THR A 1 85 ? -5.317 2.958 15.201 1.00 93.56 85 THR A N 1
ATOM 712 C CA . THR A 1 85 ? -4.898 3.466 16.521 1.00 93.56 85 THR A CA 1
ATOM 713 C C . THR A 1 85 ? -3.625 2.804 17.046 1.00 93.56 85 THR A C 1
ATOM 715 O O . THR A 1 85 ? -3.284 2.998 18.210 1.00 93.56 85 THR A O 1
ATOM 718 N N . GLU A 1 86 ? -2.956 1.992 16.220 1.00 90.44 86 GLU A N 1
ATOM 719 C CA . GLU A 1 86 ? -1.726 1.255 16.550 1.00 90.44 86 GLU A CA 1
ATOM 720 C C . GLU A 1 86 ? -1.833 0.308 17.761 1.00 90.44 86 GLU A C 1
ATOM 722 O O . GLU A 1 86 ? -0.843 -0.276 18.198 1.00 90.44 86 GLU A O 1
ATOM 727 N N . LYS A 1 87 ? -3.047 0.055 18.2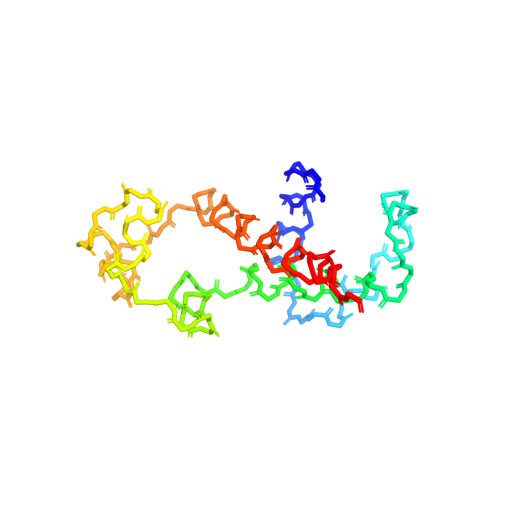70 1.00 94.50 87 LYS A N 1
ATOM 728 C CA . LYS A 1 87 ? -3.306 -0.939 19.326 1.00 94.50 87 LYS A CA 1
ATOM 729 C C . LYS A 1 87 ? -2.922 -2.349 18.892 1.00 94.50 87 LYS A C 1
ATOM 731 O O . LYS A 1 87 ? -2.597 -3.192 19.727 1.00 94.50 87 LYS A O 1
ATOM 736 N N . ARG A 1 88 ? -3.002 -2.626 17.590 1.00 94.00 88 ARG A N 1
ATOM 737 C CA . ARG A 1 88 ? -2.550 -3.874 16.978 1.00 94.00 88 ARG A CA 1
ATOM 738 C C . ARG A 1 88 ? -1.845 -3.565 15.666 1.00 94.00 88 ARG A C 1
ATOM 740 O O . ARG A 1 88 ? -2.430 -2.944 14.787 1.00 94.00 88 ARG A O 1
ATOM 747 N N . LYS A 1 89 ? -0.630 -4.086 15.485 1.00 92.25 89 LYS A N 1
ATOM 748 C CA . LYS A 1 89 ? 0.050 -4.033 14.186 1.00 92.25 89 LYS A CA 1
ATOM 749 C C . LYS A 1 89 ? -0.577 -5.055 13.230 1.00 92.25 89 LYS A C 1
ATOM 751 O O . LYS A 1 89 ? -0.770 -6.218 13.591 1.00 92.25 89 LYS A O 1
ATOM 756 N N . ILE A 1 90 ? -0.898 -4.629 12.011 1.00 95.25 90 ILE A N 1
ATOM 757 C CA . ILE A 1 90 ? -1.202 -5.548 10.909 1.00 95.25 90 ILE A CA 1
ATOM 758 C C . ILE A 1 90 ? 0.046 -6.383 10.585 1.00 95.25 90 ILE A C 1
ATOM 760 O O . ILE A 1 90 ? 1.162 -5.872 10.618 1.00 95.25 90 ILE A O 1
ATOM 764 N N . ALA A 1 91 ? -0.127 -7.668 10.272 1.00 96.00 91 ALA A N 1
ATOM 765 C CA . ALA A 1 91 ? 0.991 -8.483 9.808 1.00 96.00 91 ALA A CA 1
ATOM 766 C C . ALA A 1 91 ? 1.503 -7.977 8.449 1.00 96.00 91 ALA A C 1
ATOM 768 O O . ALA A 1 91 ? 0.700 -7.645 7.574 1.00 96.00 91 ALA A O 1
ATOM 769 N N . ASP A 1 92 ? 2.820 -7.959 8.252 1.00 94.88 92 ASP A N 1
ATOM 770 C CA . ASP A 1 92 ? 3.426 -7.321 7.076 1.00 94.88 92 ASP A CA 1
ATOM 771 C C . ASP A 1 92 ? 2.967 -7.975 5.756 1.00 94.88 92 ASP A C 1
ATOM 773 O O . ASP A 1 92 ? 2.648 -7.277 4.795 1.00 94.88 92 ASP A O 1
ATOM 777 N N . TYR A 1 93 ? 2.781 -9.301 5.733 1.00 95.44 93 TYR A N 1
ATOM 778 C CA . TYR A 1 93 ? 2.241 -10.009 4.564 1.00 95.44 93 TYR A CA 1
ATOM 779 C C . TYR A 1 93 ? 0.789 -9.612 4.233 1.00 95.44 93 TYR A C 1
ATOM 781 O O . TYR A 1 93 ? 0.435 -9.482 3.062 1.00 95.44 93 TYR A O 1
ATOM 789 N N . ASN A 1 94 ? -0.048 -9.356 5.246 1.00 96.00 94 ASN A N 1
ATOM 790 C CA . ASN A 1 94 ? -1.418 -8.874 5.040 1.00 96.00 94 ASN A CA 1
ATOM 791 C C . ASN A 1 94 ? -1.412 -7.443 4.497 1.00 96.00 94 ASN A C 1
ATOM 793 O O . ASN A 1 94 ? -2.182 -7.1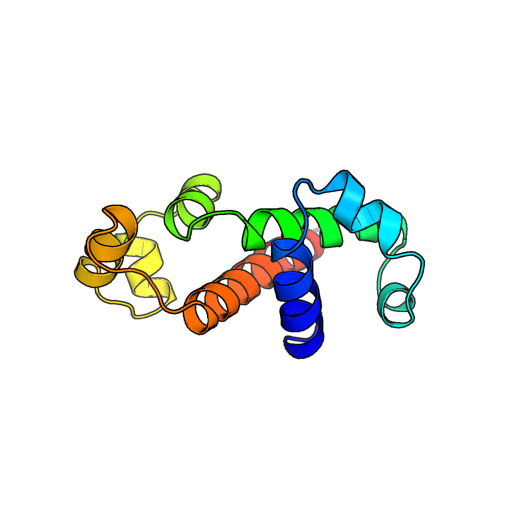30 3.589 1.00 96.00 94 ASN A O 1
ATOM 797 N N . LYS A 1 95 ? -0.521 -6.586 5.018 1.00 97.00 95 LYS A N 1
ATOM 798 C CA . LYS A 1 95 ? -0.327 -5.225 4.502 1.00 97.00 95 LYS A CA 1
ATOM 799 C C . LYS A 1 95 ? 0.063 -5.262 3.025 1.00 97.00 95 LYS A C 1
ATOM 801 O O . LYS A 1 95 ? -0.553 -4.567 2.226 1.00 97.00 95 LYS A O 1
ATOM 806 N N . MET A 1 96 ? 1.022 -6.111 2.661 1.00 98.00 96 MET A N 1
ATOM 807 C CA . MET A 1 96 ? 1.498 -6.258 1.285 1.00 98.00 96 MET A CA 1
ATOM 808 C C . MET A 1 96 ? 0.409 -6.777 0.332 1.00 98.00 96 MET A C 1
ATOM 810 O O . MET A 1 96 ? 0.277 -6.267 -0.779 1.00 98.00 96 MET A O 1
ATOM 814 N N . LEU A 1 97 ? -0.411 -7.747 0.755 1.00 97.31 97 LEU A N 1
ATOM 815 C CA . LEU A 1 97 ? -1.549 -8.229 -0.043 1.00 97.31 97 LEU A CA 1
ATOM 816 C C . LEU A 1 97 ? -2.580 -7.124 -0.307 1.00 97.31 97 LEU A C 1
ATOM 818 O O . LEU A 1 97 ? -3.026 -6.956 -1.439 1.00 97.31 97 LEU A O 1
ATOM 822 N N . ILE A 1 98 ? -2.921 -6.341 0.717 1.00 96.81 98 ILE A N 1
ATOM 823 C CA . ILE A 1 98 ? -3.833 -5.198 0.582 1.00 96.81 98 ILE A CA 1
ATOM 824 C C . ILE A 1 98 ? -3.202 -4.091 -0.281 1.00 96.81 98 ILE A C 1
ATOM 826 O O . ILE A 1 98 ? -3.870 -3.470 -1.102 1.00 96.81 98 ILE A O 1
ATOM 830 N N . ALA A 1 99 ? -1.904 -3.829 -0.132 1.00 97.38 99 ALA A N 1
ATOM 831 C CA . ALA A 1 99 ? -1.199 -2.861 -0.967 1.00 97.38 99 ALA A CA 1
ATOM 832 C C . ALA A 1 99 ? -1.240 -3.265 -2.449 1.00 97.38 99 ALA A C 1
ATOM 834 O O . ALA A 1 99 ? -1.473 -2.417 -3.309 1.00 97.38 99 ALA A O 1
ATOM 835 N N . TYR A 1 100 ? -1.101 -4.559 -2.751 1.00 97.38 100 TYR A N 1
ATOM 836 C CA . TYR A 1 100 ? -1.214 -5.071 -4.115 1.00 97.38 100 TYR A CA 1
ATOM 837 C C . TYR A 1 100 ? -2.602 -4.835 -4.720 1.00 97.38 100 TYR A C 1
ATOM 839 O O . TYR A 1 100 ? -2.703 -4.425 -5.877 1.00 97.38 100 TYR A O 1
ATOM 847 N N . THR A 1 101 ? -3.682 -5.044 -3.962 1.00 96.06 101 THR A N 1
ATOM 848 C CA . THR A 1 101 ? -5.040 -4.788 -4.469 1.00 96.06 101 THR A CA 1
ATOM 849 C C . THR A 1 101 ? -5.265 -3.302 -4.748 1.00 96.06 101 THR A C 1
ATOM 851 O O . THR A 1 101 ? -5.894 -2.967 -5.751 1.00 96.06 101 THR A O 1
ATOM 854 N N . PHE A 1 102 ? -4.697 -2.400 -3.938 1.00 95.38 102 PHE A N 1
ATOM 855 C CA . PHE A 1 102 ? -4.689 -0.965 -4.245 1.00 95.38 102 PHE A CA 1
ATOM 856 C C . PHE A 1 102 ? -3.875 -0.634 -5.491 1.00 95.38 102 PHE A C 1
ATOM 858 O O . PHE A 1 102 ? -4.396 0.035 -6.379 1.00 95.38 102 PHE A O 1
ATOM 865 N N . PHE A 1 103 ? -2.648 -1.149 -5.594 1.00 95.88 103 PHE A N 1
ATOM 866 C CA . PHE A 1 103 ? -1.800 -0.956 -6.768 1.00 95.88 103 PHE A CA 1
ATOM 867 C C . PHE A 1 103 ? -2.523 -1.372 -8.052 1.00 95.88 103 PHE A C 1
ATOM 869 O O . PHE A 1 103 ? -2.560 -0.616 -9.019 1.00 95.88 103 PHE A O 1
ATOM 876 N N . MET A 1 104 ? -3.145 -2.553 -8.055 1.00 93.94 104 MET A N 1
ATOM 877 C CA . MET A 1 104 ? -3.879 -3.043 -9.218 1.00 93.94 104 MET A CA 1
ATOM 878 C C . MET A 1 104 ? -5.103 -2.178 -9.526 1.00 93.94 104 MET A C 1
ATOM 880 O O . MET A 1 104 ? -5.337 -1.898 -10.694 1.00 93.94 104 MET A O 1
ATOM 884 N N . ASN A 1 105 ? -5.851 -1.706 -8.525 1.00 90.00 105 ASN A N 1
ATOM 885 C CA . ASN A 1 105 ? -6.994 -0.818 -8.758 1.00 90.00 105 ASN A CA 1
ATOM 886 C C . ASN A 1 105 ? -6.572 0.540 -9.334 1.00 90.00 105 ASN A C 1
ATOM 888 O O . ASN A 1 105 ? -7.181 1.012 -10.292 1.00 90.00 105 ASN A O 1
ATOM 892 N N . ASP A 1 106 ? -5.511 1.144 -8.803 1.00 87.25 106 ASP A N 1
ATOM 893 C CA . ASP A 1 106 ? -5.028 2.444 -9.273 1.00 87.25 106 ASP A CA 1
ATOM 894 C C . ASP A 1 106 ? -4.394 2.341 -10.667 1.00 87.25 106 ASP A C 1
ATOM 896 O O . ASP A 1 106 ? -4.530 3.246 -11.493 1.00 87.25 106 ASP A O 1
ATOM 900 N N . PHE A 1 107 ? -3.719 1.222 -10.945 1.00 77.38 107 PHE A N 1
ATOM 901 C CA . PHE A 1 107 ? -3.060 0.973 -12.221 1.00 77.38 107 PHE A CA 1
ATOM 902 C C . PHE A 1 107 ? -4.045 0.542 -13.320 1.00 77.38 107 PHE A C 1
ATOM 904 O O . PHE A 1 107 ? -3.968 1.039 -14.442 1.00 77.38 107 PHE A O 1
ATOM 911 N N . LEU A 1 108 ? -5.004 -0.341 -13.014 1.00 66.12 108 LEU A N 1
ATOM 912 C CA . LEU A 1 108 ? -6.033 -0.784 -13.965 1.00 66.12 108 LEU A CA 1
ATOM 913 C C . LEU A 1 108 ? -7.109 0.285 -14.185 1.00 66.12 108 LEU A C 1
ATOM 915 O O . LEU A 1 108 ? -7.573 0.453 -15.311 1.00 66.12 108 LEU A O 1
ATOM 919 N N . GLY A 1 109 ? -7.468 1.046 -13.146 1.00 57.38 109 GLY A N 1
ATOM 920 C CA . GLY A 1 109 ? -8.464 2.118 -13.230 1.00 57.38 109 GLY A CA 1
ATOM 921 C C . GLY A 1 109 ? -8.062 3.235 -14.195 1.00 57.38 109 GLY A C 1
ATOM 922 O O . GLY A 1 109 ? -8.915 3.782 -14.883 1.00 57.38 109 GLY A O 1
ATOM 923 N N . LYS A 1 110 ? -6.758 3.508 -14.339 1.00 52.38 110 LYS A N 1
ATOM 924 C CA . LYS A 1 110 ? -6.234 4.497 -15.299 1.00 52.38 110 LYS A CA 1
ATOM 925 C C . LYS A 1 110 ? -6.096 3.981 -16.738 1.00 52.38 110 LYS A C 1
ATOM 927 O O . LYS A 1 110 ? -5.845 4.776 -17.636 1.00 52.38 110 LYS A O 1
ATOM 932 N N . GLY A 1 111 ? -6.249 2.675 -16.972 1.00 41.59 111 GLY A N 1
ATOM 933 C CA . GLY A 1 111 ? -6.288 2.072 -18.314 1.00 41.59 111 GLY A CA 1
ATOM 934 C C . GLY A 1 111 ? -7.702 1.735 -18.807 1.00 41.59 111 GLY A C 1
ATOM 935 O O . GLY A 1 111 ? -7.857 1.301 -19.949 1.00 41.59 111 GLY A O 1
ATOM 936 N N . GLY A 1 112 ? -8.707 1.901 -17.938 1.00 34.59 112 GLY A N 1
ATOM 937 C CA . GLY A 1 112 ? -10.112 1.559 -18.170 1.00 34.59 112 GLY A CA 1
ATOM 938 C C . GLY A 1 112 ? -10.986 2.702 -18.688 1.00 34.59 112 GLY A C 1
ATOM 939 O O . GLY A 1 112 ? -12.094 2.430 -19.140 1.00 34.59 112 GLY A O 1
ATOM 940 N N . GLU A 1 113 ? -10.499 3.946 -18.720 1.00 38.91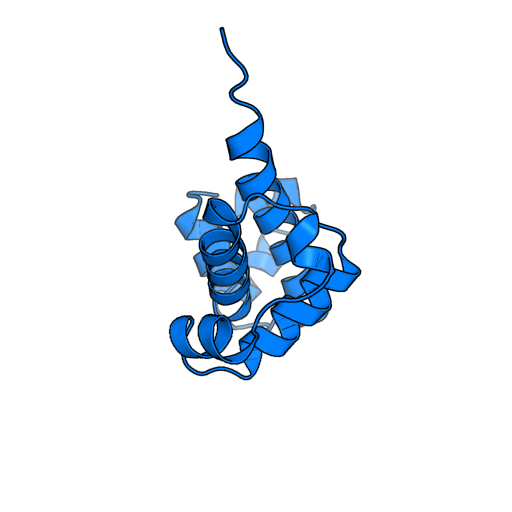 113 GLU A N 1
ATOM 941 C CA . GLU A 1 113 ? -11.106 5.005 -19.541 1.00 38.91 113 GLU A CA 1
ATOM 942 C C . GLU A 1 113 ? -10.729 4.780 -21.015 1.00 38.91 113 GLU A C 1
ATOM 944 O O . GLU A 1 113 ? -9.992 5.537 -21.641 1.00 38.91 113 GLU A O 1
ATOM 949 N N . LYS A 1 114 ? -11.219 3.670 -21.572 1.00 42.69 114 LYS A N 1
ATOM 950 C CA . LYS A 1 114 ? -11.512 3.565 -22.998 1.00 42.69 114 LYS A CA 1
ATOM 951 C C . LYS A 1 114 ? -12.964 3.990 -23.192 1.00 42.69 114 LYS A C 1
ATOM 953 O O . LYS A 1 114 ? -13.809 3.134 -23.393 1.00 42.69 114 LYS A O 1
ATOM 958 N N . ASN A 1 115 ? -13.226 5.287 -23.115 1.00 33.81 115 ASN A N 1
ATOM 959 C CA . ASN A 1 115 ? -14.461 5.906 -23.593 1.00 33.81 115 ASN A CA 1
ATOM 960 C C . ASN A 1 115 ? -14.016 7.170 -24.342 1.00 33.81 115 ASN A C 1
ATOM 962 O O . ASN A 1 115 ? -13.126 7.862 -23.855 1.00 33.81 115 ASN A O 1
ATOM 966 N N . GLU A 1 116 ? -14.522 7.566 -25.496 1.00 34.25 116 GLU A N 1
ATOM 967 C CA . GLU A 1 116 ? -15.563 7.103 -26.417 1.00 34.25 116 GLU A CA 1
ATOM 968 C C . GLU A 1 116 ? -15.368 7.955 -27.685 1.00 34.25 116 GLU A C 1
ATOM 970 O O . GLU A 1 116 ? -14.891 9.109 -27.543 1.00 34.25 116 GLU A O 1
#

InterPro domains:
  IPR010982 Lambda repressor-like, DNA-binding domain superfamily [G3DSA:1.10.260.40] (54-101)
  IPR010982 Lambda repressor-like, DNA-binding domain superfamily [SSF47413] (54-102)